Protein AF-A0A0P0UWA4-F1 (afdb_monomer_lite)

Sequence (117 aa):
MVNVTGVDGKGNELLSPRYVEFPIKPGTTLTKEKIEYYVEWALDATAYKEFRVVELDPSAKIEVTYYDKNKKKEETKSFPITEKGFVVLRFIRAHIKNPGFNLEDDPLLPRRPSFDI

Secondary structure (DSSP, 8-state):
-EEEEEE-TTS-EEEEEEEE-----TT-EE-HHHHHHHHHHHHHTSTTTTB---B--TT-EEEEEEEETTTTEEEEEEEE--SS-EE--GGGGGT-SS--EEEEE--B-PBPP----

Structure (mmCIF, N/CA/C/O backbone):
data_AF-A0A0P0UWA4-F1
#
_entry.id   AF-A0A0P0UWA4-F1
#
loop_
_atom_site.group_PDB
_atom_site.id
_atom_site.type_symbol
_atom_site.label_atom_id
_atom_site.label_alt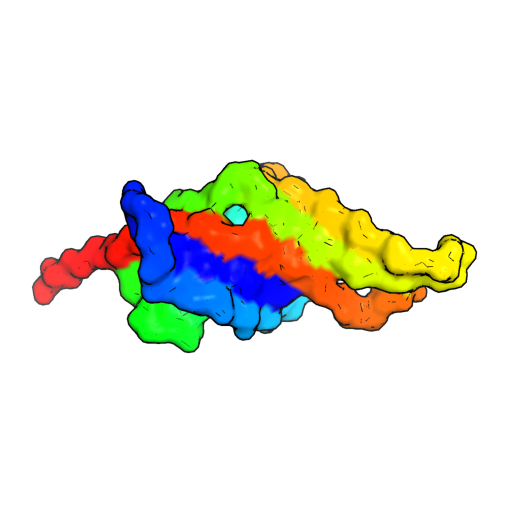_id
_atom_site.label_comp_id
_atom_site.label_asym_id
_atom_site.label_entity_id
_atom_site.label_seq_id
_atom_site.pdbx_PDB_ins_code
_atom_site.Cartn_x
_atom_site.Cartn_y
_atom_site.Cartn_z
_atom_site.occupancy
_atom_site.B_iso_or_equiv
_atom_site.auth_seq_id
_atom_site.auth_comp_id
_atom_site.auth_asym_id
_atom_site.auth_atom_id
_atom_site.pdbx_PDB_model_num
ATOM 1 N N . MET A 1 1 ? 3.578 -5.402 -1.431 1.00 79.62 1 MET A N 1
ATOM 2 C CA . MET A 1 1 ? 3.754 -5.770 -0.025 1.00 79.62 1 MET A CA 1
ATOM 3 C C . MET A 1 1 ? 3.045 -4.727 0.806 1.00 79.62 1 MET A C 1
ATOM 5 O O . MET A 1 1 ? 3.325 -3.544 0.690 1.00 79.62 1 MET A O 1
ATOM 9 N N . VAL A 1 2 ? 2.056 -5.160 1.561 1.00 76.56 2 VAL A N 1
ATOM 10 C CA . VAL A 1 2 ? 1.329 -4.337 2.517 1.00 76.56 2 VAL A CA 1
ATOM 11 C C . VAL A 1 2 ? 1.894 -4.698 3.881 1.00 76.56 2 VAL A C 1
ATOM 13 O O . VAL A 1 2 ? 1.920 -5.884 4.211 1.00 76.56 2 VAL A O 1
ATOM 16 N N . ASN A 1 3 ? 2.417 -3.707 4.598 1.00 76.06 3 ASN A N 1
ATOM 17 C CA . ASN A 1 3 ? 2.939 -3.832 5.950 1.00 76.06 3 ASN A CA 1
ATOM 18 C C . ASN A 1 3 ? 2.198 -2.829 6.837 1.00 76.06 3 ASN A C 1
ATOM 20 O O . ASN A 1 3 ? 2.358 -1.623 6.680 1.00 76.06 3 ASN A O 1
ATOM 24 N N . VAL A 1 4 ? 1.327 -3.334 7.702 1.00 74.25 4 VAL A N 1
ATOM 25 C CA . VAL A 1 4 ? 0.345 -2.500 8.400 1.00 74.25 4 VAL A CA 1
ATOM 26 C C . VAL A 1 4 ? 0.354 -2.806 9.885 1.00 74.25 4 VAL A C 1
ATOM 28 O O . VAL A 1 4 ? 0.223 -3.978 10.253 1.00 74.25 4 VAL A O 1
ATOM 31 N N . THR A 1 5 ? 0.431 -1.764 10.711 1.00 77.25 5 THR A N 1
ATOM 32 C CA . THR A 1 5 ? 0.245 -1.850 12.164 1.00 77.25 5 THR A CA 1
ATOM 33 C C . THR A 1 5 ? -1.139 -1.324 12.523 1.00 77.25 5 THR A C 1
ATOM 35 O O . THR A 1 5 ? -1.451 -0.159 12.330 1.00 77.25 5 THR A O 1
ATOM 38 N N . GLY A 1 6 ? -2.023 -2.164 13.049 1.00 77.75 6 GLY A N 1
ATOM 39 C CA . GLY A 1 6 ? -3.347 -1.681 13.444 1.00 77.75 6 GLY A CA 1
ATOM 40 C C . GLY A 1 6 ? -3.276 -0.906 14.755 1.00 77.75 6 GLY A C 1
ATOM 41 O O . GLY A 1 6 ? -2.801 -1.474 15.738 1.00 77.75 6 GLY A O 1
ATOM 42 N N . VAL A 1 7 ? -3.803 0.320 14.811 1.00 80.19 7 VAL A N 1
ATOM 43 C CA . VAL A 1 7 ? -3.894 1.113 16.053 1.00 80.19 7 VAL A CA 1
ATOM 44 C C . VAL A 1 7 ? -5.345 1.439 16.429 1.00 80.19 7 VAL A C 1
ATOM 46 O O . VAL A 1 7 ? -6.235 1.513 15.578 1.00 80.19 7 VAL A O 1
ATOM 49 N N . ASP A 1 8 ? -5.614 1.605 17.726 1.00 78.38 8 ASP A N 1
ATOM 50 C CA . ASP A 1 8 ? -6.907 2.088 18.221 1.00 78.38 8 ASP A CA 1
ATOM 51 C C . ASP A 1 8 ? -7.015 3.625 18.155 1.00 78.38 8 ASP A C 1
ATOM 53 O O . ASP A 1 8 ? -6.047 4.335 17.892 1.00 78.38 8 ASP A O 1
ATOM 57 N N . GLY A 1 9 ? -8.198 4.172 18.457 1.00 74.62 9 GLY A N 1
ATOM 58 C CA . GLY A 1 9 ? -8.434 5.626 18.501 1.00 74.62 9 GLY A CA 1
ATOM 59 C C . GLY A 1 9 ? -7.620 6.405 19.546 1.00 74.62 9 GLY A C 1
ATOM 60 O O . GLY A 1 9 ? -7.788 7.616 19.661 1.00 74.62 9 GLY A O 1
ATOM 61 N N . LYS A 1 10 ? -6.779 5.732 20.337 1.00 80.56 10 LYS A N 1
ATOM 62 C CA . LYS A 1 10 ? -5.852 6.319 21.312 1.00 80.56 10 LYS A CA 1
ATOM 63 C C . LYS A 1 10 ? -4.384 6.107 20.916 1.00 80.56 10 LYS A C 1
ATOM 65 O O . LYS A 1 10 ? -3.509 6.501 21.682 1.00 80.56 10 LYS A O 1
ATOM 70 N N . GLY A 1 11 ? -4.118 5.510 19.752 1.00 75.38 11 GLY A N 1
ATOM 71 C CA . GLY A 1 11 ? -2.775 5.194 19.272 1.00 75.38 11 GLY A CA 1
ATOM 72 C C . GLY A 1 11 ? -2.153 3.954 19.920 1.00 75.38 11 GLY A C 1
ATOM 73 O O . GLY A 1 11 ? -0.946 3.763 19.806 1.00 75.38 11 GLY A O 1
ATOM 74 N N . ASN A 1 12 ? -2.934 3.116 20.613 1.00 81.12 12 ASN A N 1
ATOM 75 C CA . ASN A 1 12 ? -2.417 1.845 21.117 1.00 81.12 12 ASN A CA 1
ATOM 76 C C . ASN A 1 12 ? -2.385 0.820 19.988 1.00 81.12 12 ASN A C 1
ATOM 78 O O . ASN A 1 12 ? -3.380 0.635 19.284 1.00 81.12 12 ASN A O 1
ATOM 82 N N . GLU A 1 13 ? -1.270 0.107 19.870 1.00 81.19 13 GLU A N 1
ATOM 83 C CA . GLU A 1 13 ? -1.131 -1.006 18.939 1.00 81.19 13 GLU A CA 1
ATOM 84 C C . GLU A 1 13 ? -2.141 -2.117 19.277 1.00 81.19 13 GLU A C 1
ATOM 86 O O . GLU A 1 13 ? -2.147 -2.682 20.373 1.00 81.19 13 GLU A O 1
ATOM 91 N N . LEU A 1 14 ? -3.015 -2.418 18.319 1.00 75.56 14 LEU A N 1
ATOM 92 C CA . LEU A 1 14 ? -3.970 -3.525 18.358 1.00 75.56 14 LEU A CA 1
ATOM 93 C C . LEU A 1 14 ? -3.447 -4.750 17.611 1.00 75.56 14 LEU A C 1
ATOM 95 O O . LEU A 1 14 ? -3.774 -5.877 17.989 1.00 75.56 14 LEU A O 1
ATOM 99 N N . LEU A 1 15 ? -2.685 -4.529 16.537 1.00 75.50 15 LEU A N 1
ATOM 100 C CA . LEU A 1 15 ? -2.184 -5.564 15.641 1.00 75.50 15 LEU A CA 1
ATOM 101 C C . LEU A 1 15 ? -0.753 -5.243 15.215 1.00 75.50 15 LEU A C 1
ATOM 103 O O . LEU A 1 15 ? -0.513 -4.213 14.589 1.00 75.50 15 LEU A O 1
ATOM 107 N N . SER A 1 16 ? 0.150 -6.188 15.463 1.00 72.56 16 SER A N 1
ATOM 108 C CA . SER A 1 16 ? 1.536 -6.085 15.019 1.00 72.56 16 SER A CA 1
ATOM 109 C C . SER A 1 16 ? 1.697 -6.244 13.506 1.00 72.56 16 SER A C 1
ATOM 111 O O . SER A 1 16 ? 0.895 -6.954 12.882 1.00 72.56 16 SER A O 1
ATOM 113 N N . PRO A 1 17 ? 2.761 -5.650 12.929 1.00 66.88 17 PRO A N 1
ATOM 114 C CA . PRO A 1 17 ? 2.944 -5.554 11.490 1.00 66.88 17 PRO A CA 1
ATOM 115 C C . PRO A 1 17 ? 2.855 -6.913 10.803 1.00 66.88 17 PRO A C 1
ATOM 117 O O . PRO A 1 17 ? 3.596 -7.850 11.123 1.00 66.88 17 PRO A O 1
ATOM 120 N N . ARG A 1 18 ? 1.926 -7.037 9.852 1.00 69.38 18 ARG A N 1
ATOM 121 C CA . ARG A 1 18 ? 1.804 -8.235 9.017 1.00 69.38 18 ARG A CA 1
ATOM 122 C C . ARG A 1 18 ? 2.088 -7.924 7.566 1.00 69.38 18 ARG A C 1
ATOM 124 O O . ARG A 1 18 ? 1.495 -7.026 6.978 1.00 69.38 18 ARG A O 1
ATOM 131 N N . TYR A 1 19 ? 2.939 -8.763 6.989 1.00 76.31 19 TYR A N 1
ATOM 132 C CA . TYR A 1 19 ? 3.263 -8.739 5.575 1.00 76.31 19 TYR A CA 1
ATOM 133 C C . TYR A 1 19 ? 2.231 -9.536 4.784 1.00 76.31 19 TYR A C 1
ATOM 135 O O . TYR A 1 19 ? 2.120 -10.754 4.935 1.00 76.31 19 TYR A O 1
ATOM 143 N N . VAL A 1 20 ? 1.509 -8.848 3.902 1.00 80.25 20 VAL A N 1
ATOM 144 C CA . VAL A 1 20 ? 0.653 -9.481 2.895 1.00 80.25 20 VAL A CA 1
ATOM 145 C C . VAL A 1 20 ? 1.056 -8.982 1.514 1.00 80.25 20 VAL A C 1
ATOM 147 O O . VAL A 1 20 ? 1.259 -7.790 1.282 1.00 80.25 20 VAL A O 1
ATOM 150 N N . GLU A 1 21 ? 1.207 -9.896 0.562 1.00 82.94 21 GLU A N 1
ATOM 151 C CA . GLU A 1 21 ? 1.552 -9.546 -0.811 1.00 82.94 21 GLU A CA 1
ATOM 152 C C . GLU A 1 21 ? 0.346 -9.695 -1.731 1.00 82.94 21 GLU A C 1
ATOM 154 O O . GLU A 1 21 ? -0.213 -10.778 -1.885 1.00 82.94 21 GLU A O 1
ATOM 159 N N . PHE A 1 22 ? -0.017 -8.597 -2.393 1.00 83.56 22 PHE A N 1
ATOM 160 C CA . PHE A 1 22 ? -1.040 -8.589 -3.431 1.00 83.56 22 PHE A CA 1
ATOM 161 C C . PHE A 1 22 ? -0.389 -8.415 -4.808 1.00 83.56 22 PHE A C 1
ATOM 163 O O . PHE A 1 22 ? 0.402 -7.482 -5.001 1.00 83.56 22 PHE A O 1
ATOM 170 N N . PRO A 1 23 ? -0.706 -9.274 -5.794 1.00 83.38 23 PRO A N 1
ATOM 171 C CA . PRO A 1 23 ? -0.207 -9.104 -7.148 1.00 83.38 23 PRO A CA 1
ATOM 172 C C . PRO A 1 23 ? -0.890 -7.907 -7.820 1.00 83.38 23 PRO A C 1
ATOM 174 O O . PRO A 1 23 ? -2.103 -7.895 -8.019 1.00 83.38 23 PRO A O 1
ATOM 177 N N . ILE A 1 24 ? -0.099 -6.920 -8.244 1.00 83.94 24 ILE A N 1
ATOM 178 C CA . ILE A 1 24 ? -0.589 -5.737 -8.966 1.00 83.94 24 ILE A CA 1
ATOM 179 C C . ILE A 1 24 ? -0.071 -5.697 -10.406 1.00 83.94 24 ILE A C 1
ATOM 181 O O . ILE A 1 24 ? 1.071 -6.059 -10.706 1.00 83.94 24 ILE A O 1
ATOM 185 N N . LYS A 1 25 ? -0.920 -5.243 -11.334 1.00 83.00 25 LYS A N 1
ATOM 186 C CA . LYS A 1 25 ? -0.562 -5.107 -12.754 1.00 83.00 25 LYS A CA 1
ATOM 187 C C . LYS A 1 25 ? -0.055 -3.688 -13.053 1.00 83.00 25 LYS A C 1
ATOM 189 O O . LYS A 1 25 ? -0.686 -2.723 -12.620 1.00 83.00 25 LYS A O 1
ATOM 194 N N . PRO A 1 26 ? 1.024 -3.515 -13.839 1.00 83.25 26 PRO A N 1
ATOM 195 C CA . PRO A 1 26 ? 1.434 -2.191 -14.303 1.00 83.25 26 PRO A CA 1
ATOM 196 C C . PRO A 1 26 ? 0.333 -1.502 -15.111 1.00 83.25 26 PRO A C 1
ATOM 198 O O . PRO A 1 26 ? -0.344 -2.149 -15.910 1.00 83.25 26 PRO A O 1
ATOM 201 N N . GLY A 1 27 ? 0.199 -0.186 -14.948 1.00 84.88 27 GLY A N 1
ATOM 202 C CA . GLY A 1 27 ? -0.895 0.597 -15.530 1.00 84.88 27 GLY A CA 1
ATOM 203 C C . GLY A 1 27 ? -2.180 0.598 -14.697 1.00 84.88 27 GLY A C 1
ATOM 204 O O . GLY A 1 27 ? -3.106 1.326 -15.034 1.00 84.88 27 GLY A O 1
ATOM 205 N N . THR A 1 28 ? -2.238 -0.165 -13.602 1.00 87.19 28 THR A N 1
ATOM 206 C CA . THR A 1 28 ? -3.328 -0.043 -12.626 1.00 87.19 28 THR A CA 1
ATOM 207 C C . THR A 1 28 ? -3.211 1.296 -11.906 1.00 87.19 28 THR A C 1
ATOM 209 O O . THR A 1 28 ? -2.123 1.657 -11.454 1.00 87.19 28 THR A O 1
ATOM 212 N N . THR A 1 29 ? -4.327 2.008 -11.766 1.00 90.12 29 THR A N 1
ATOM 213 C CA . THR A 1 29 ? -4.431 3.160 -10.862 1.00 90.12 29 THR A CA 1
ATOM 214 C C . THR A 1 29 ? -4.737 2.664 -9.453 1.00 90.12 29 THR A C 1
ATOM 216 O O . THR A 1 29 ? -5.782 2.034 -9.243 1.00 90.12 29 THR A O 1
ATOM 219 N N . LEU A 1 30 ? -3.826 2.931 -8.518 1.00 88.19 30 LEU A N 1
ATOM 220 C CA . LEU A 1 30 ? -3.983 2.686 -7.085 1.00 88.19 30 LEU A CA 1
ATOM 221 C C . LEU A 1 30 ? -4.445 3.983 -6.418 1.00 88.19 30 LEU A C 1
ATOM 223 O O . LEU A 1 30 ? -3.671 4.931 -6.302 1.00 88.19 30 LEU A O 1
ATOM 227 N N . THR A 1 31 ? -5.723 4.025 -6.053 1.00 91.69 31 THR A N 1
ATOM 228 C CA . THR A 1 31 ? -6.374 5.120 -5.319 1.00 91.69 31 THR A CA 1
ATOM 229 C C . THR A 1 31 ? -6.366 4.831 -3.822 1.00 91.69 31 THR A C 1
ATOM 231 O O . THR A 1 31 ? -6.172 3.679 -3.429 1.00 91.69 31 THR A O 1
ATOM 234 N N . LYS A 1 32 ? -6.615 5.858 -3.000 1.00 88.44 32 LYS A N 1
ATOM 235 C CA . LYS A 1 32 ? -6.811 5.716 -1.548 1.00 88.44 32 LYS A CA 1
ATOM 236 C C . LYS A 1 32 ? -7.807 4.598 -1.215 1.00 88.44 32 LYS A C 1
ATOM 238 O O . LYS A 1 32 ? -7.440 3.656 -0.530 1.00 88.44 32 LYS A O 1
ATOM 243 N N . GLU A 1 33 ? -8.985 4.629 -1.831 1.00 89.38 33 GLU A N 1
ATOM 244 C CA . GLU A 1 33 ? -10.033 3.612 -1.656 1.00 89.38 33 GLU A CA 1
ATOM 245 C C . GLU A 1 33 ? -9.536 2.182 -1.945 1.00 89.38 33 GLU A C 1
ATOM 247 O O . GLU A 1 33 ? -9.756 1.258 -1.169 1.00 89.38 33 GLU A O 1
ATOM 252 N N . LYS A 1 34 ? -8.799 1.967 -3.045 1.00 89.94 34 LYS A N 1
ATOM 253 C CA . LYS A 1 34 ? -8.248 0.633 -3.349 1.00 89.94 34 LYS A CA 1
ATOM 254 C C . LYS A 1 34 ? -7.212 0.186 -2.329 1.00 89.94 34 LYS A C 1
ATOM 256 O O . LYS A 1 34 ? -7.069 -1.011 -2.106 1.00 89.94 34 LYS A O 1
ATOM 261 N N . ILE A 1 35 ? -6.448 1.125 -1.780 1.00 88.44 35 ILE A N 1
ATOM 262 C CA . ILE A 1 35 ? -5.451 0.828 -0.758 1.00 88.44 35 ILE A CA 1
ATOM 263 C C . ILE A 1 35 ? -6.146 0.432 0.543 1.00 88.44 35 ILE A C 1
ATOM 265 O O . ILE A 1 35 ? -5.789 -0.605 1.092 1.00 88.44 35 ILE A O 1
ATOM 269 N N . GLU A 1 36 ? -7.184 1.159 0.961 1.00 87.25 36 GLU A N 1
ATOM 270 C CA . GLU A 1 36 ? -8.032 0.788 2.103 1.00 87.25 36 GLU A CA 1
ATOM 271 C C . GLU A 1 36 ? -8.570 -0.640 1.944 1.00 87.25 36 GLU A C 1
ATOM 273 O O . GLU A 1 36 ? -8.397 -1.457 2.845 1.00 87.25 36 GLU A O 1
ATOM 278 N N . TYR A 1 37 ? -9.077 -1.002 0.758 1.00 88.38 37 TYR A N 1
ATOM 279 C CA . TYR A 1 37 ? -9.513 -2.376 0.478 1.00 88.38 37 TYR A CA 1
ATOM 280 C C . TYR A 1 37 ? -8.399 -3.425 0.601 1.00 88.38 37 TYR A C 1
ATOM 282 O O . TYR A 1 37 ? -8.635 -4.508 1.132 1.00 88.38 37 TYR A O 1
ATOM 290 N N . TYR A 1 38 ? -7.181 -3.143 0.127 1.00 86.56 38 TYR A N 1
ATOM 291 C CA . TYR A 1 38 ? -6.065 -4.083 0.290 1.00 86.56 38 TYR A CA 1
ATOM 292 C C . TYR A 1 38 ? -5.661 -4.256 1.755 1.00 86.56 38 TYR A C 1
ATOM 294 O O . TYR A 1 38 ? -5.289 -5.360 2.155 1.00 86.56 38 TYR A O 1
ATOM 302 N N . VAL A 1 39 ? -5.738 -3.188 2.550 1.00 84.12 39 VAL A N 1
ATOM 303 C CA . VAL A 1 39 ? -5.486 -3.250 3.991 1.00 84.12 39 VAL A CA 1
ATOM 304 C C . VAL A 1 39 ? -6.585 -4.053 4.687 1.00 84.12 39 VAL A C 1
ATOM 306 O O . VAL A 1 39 ? -6.273 -4.948 5.466 1.00 84.12 39 VAL A O 1
ATOM 309 N N . GLU A 1 40 ? -7.858 -3.832 4.354 1.00 84.06 40 GLU A N 1
ATOM 310 C CA . GLU A 1 40 ? -8.964 -4.635 4.888 1.00 84.06 40 GLU A CA 1
ATOM 311 C C . GLU A 1 40 ? -8.829 -6.119 4.535 1.00 84.06 40 GLU A C 1
ATOM 313 O O . GLU A 1 40 ? -8.957 -6.969 5.412 1.00 84.06 40 GLU A O 1
ATOM 318 N N . TRP A 1 41 ? -8.471 -6.452 3.292 1.00 84.31 41 TRP A N 1
ATOM 319 C CA . TRP A 1 41 ? -8.199 -7.841 2.908 1.00 84.31 41 TRP A CA 1
ATOM 320 C C . TRP A 1 41 ? -7.004 -8.441 3.652 1.00 84.31 41 TRP A C 1
ATOM 322 O O . TRP A 1 41 ? -6.998 -9.638 3.941 1.00 84.31 41 TRP A O 1
ATOM 332 N N . ALA A 1 42 ? -5.995 -7.631 3.983 1.00 83.06 42 ALA A N 1
ATOM 333 C CA . ALA A 1 42 ? -4.891 -8.076 4.824 1.00 83.06 42 ALA A CA 1
ATOM 334 C C . ALA A 1 42 ? -5.361 -8.366 6.263 1.00 83.06 42 ALA A C 1
ATOM 336 O O . ALA A 1 42 ? -4.914 -9.349 6.854 1.00 83.06 42 ALA A O 1
ATOM 337 N N . LEU A 1 43 ? -6.295 -7.573 6.802 1.00 80.19 43 LEU A N 1
ATOM 338 C CA . LEU A 1 43 ? -6.904 -7.788 8.121 1.00 80.19 43 LEU A CA 1
ATOM 339 C C . LEU A 1 43 ? -7.839 -9.003 8.147 1.00 80.19 43 LEU A C 1
ATOM 341 O O . LEU A 1 43 ? -7.804 -9.769 9.112 1.00 80.19 43 LEU A O 1
ATOM 345 N N . ASP A 1 44 ? -8.624 -9.228 7.091 1.00 80.81 44 ASP A N 1
ATOM 346 C CA . ASP A 1 44 ? -9.528 -10.379 6.958 1.00 80.81 44 ASP A CA 1
ATOM 347 C C . ASP A 1 44 ? -8.773 -11.720 6.997 1.00 80.81 44 ASP A C 1
ATOM 349 O O . ASP A 1 44 ? -9.312 -12.732 7.449 1.00 80.81 44 ASP A O 1
ATOM 353 N N . ALA A 1 45 ? -7.498 -11.734 6.593 1.00 77.94 45 ALA A N 1
ATOM 354 C CA . ALA A 1 45 ? -6.616 -12.897 6.707 1.00 77.94 45 ALA A CA 1
ATOM 355 C C . ALA A 1 45 ? -6.137 -13.178 8.151 1.00 77.94 45 ALA A C 1
ATOM 357 O O . ALA A 1 45 ? -5.316 -14.073 8.375 1.00 77.94 45 ALA A O 1
ATOM 358 N N . THR A 1 46 ? -6.617 -12.421 9.141 1.00 72.94 46 THR A N 1
ATOM 359 C CA . THR A 1 46 ? -6.197 -12.505 10.545 1.00 72.94 46 THR A CA 1
ATOM 360 C C . THR A 1 46 ? -7.386 -12.673 11.499 1.00 72.94 46 THR A C 1
ATOM 362 O O . THR A 1 46 ? -8.549 -12.704 11.099 1.00 72.94 46 THR A O 1
ATOM 365 N N . ALA A 1 47 ? -7.105 -12.749 12.804 1.00 71.00 47 ALA A N 1
ATOM 366 C CA . ALA A 1 47 ? -8.134 -12.721 13.846 1.00 71.00 47 ALA A CA 1
ATOM 367 C C . ALA A 1 47 ? -8.920 -11.391 13.896 1.00 71.00 47 ALA A C 1
ATOM 369 O O . ALA A 1 47 ? -9.956 -11.321 14.549 1.00 71.00 47 ALA A O 1
ATOM 370 N N . TYR A 1 48 ? -8.456 -10.358 13.185 1.00 71.56 48 TYR A N 1
ATOM 371 C CA . TYR A 1 48 ? -9.014 -9.006 13.183 1.00 71.56 48 TYR A CA 1
ATOM 372 C C . TYR A 1 48 ? -9.960 -8.746 12.001 1.00 71.56 48 TYR A C 1
ATOM 374 O O . TYR A 1 48 ? -10.266 -7.597 11.701 1.00 71.56 48 TYR A O 1
ATOM 382 N N . LYS A 1 49 ? -10.507 -9.799 11.379 1.00 74.62 49 LYS A N 1
ATOM 383 C CA . LYS A 1 49 ? -11.601 -9.719 10.386 1.00 74.62 49 LYS A CA 1
ATOM 384 C C . LYS A 1 49 ? -12.830 -8.927 10.861 1.00 74.62 49 LYS A C 1
ATOM 386 O O . LYS A 1 49 ? -13.687 -8.554 10.073 1.00 74.62 49 LYS A O 1
ATOM 391 N N . GLU A 1 50 ? -12.967 -8.726 12.169 1.00 75.69 50 GLU A N 1
ATOM 392 C CA . GLU A 1 50 ? -14.049 -7.952 12.782 1.00 75.69 50 GLU A CA 1
ATOM 393 C C . GLU A 1 50 ? -13.764 -6.450 12.805 1.00 75.69 50 GLU A C 1
ATOM 395 O O . GLU A 1 50 ? -14.602 -5.683 13.263 1.00 75.69 50 GLU A O 1
ATOM 400 N N . PHE A 1 51 ? -12.602 -6.009 12.332 1.00 74.94 51 PHE A N 1
ATOM 401 C CA . PHE A 1 51 ? -12.232 -4.605 12.245 1.00 74.94 51 PHE A CA 1
ATOM 402 C C . PHE A 1 51 ? -12.403 -4.103 10.810 1.00 74.94 51 PHE A C 1
ATOM 404 O O . PHE A 1 51 ? -12.498 -4.875 9.851 1.00 74.94 51 PHE A O 1
ATOM 411 N N . ARG A 1 52 ? -12.521 -2.787 10.671 1.00 78.94 52 ARG A N 1
ATOM 412 C CA . ARG A 1 52 ? -12.548 -2.099 9.378 1.00 78.94 52 ARG A CA 1
ATOM 413 C C . ARG A 1 52 ? -11.551 -0.957 9.415 1.00 78.94 52 ARG A C 1
ATOM 415 O O . ARG A 1 52 ? -11.303 -0.413 10.493 1.00 78.94 52 ARG A O 1
ATOM 422 N N . VAL A 1 53 ? -11.021 -0.585 8.262 1.00 79.62 53 VAL A N 1
ATOM 423 C CA . VAL A 1 53 ? -10.152 0.588 8.175 1.00 79.62 53 VAL A CA 1
ATOM 424 C C . VAL A 1 53 ? -11.048 1.819 8.202 1.00 79.62 53 VAL A C 1
ATOM 426 O O . VAL A 1 53 ? -11.962 1.937 7.391 1.00 79.62 53 VAL A O 1
ATOM 429 N N . VAL A 1 54 ? -10.847 2.716 9.168 1.00 76.19 54 VAL A N 1
ATOM 430 C CA . VAL A 1 54 ? -11.562 4.005 9.180 1.00 76.19 54 VAL A CA 1
ATOM 431 C C . VAL A 1 54 ? -10.762 5.090 8.501 1.00 76.19 54 VAL A C 1
ATOM 433 O O . VAL A 1 54 ? -11.324 5.882 7.749 1.00 76.19 54 VAL A O 1
ATOM 436 N N . GLU A 1 55 ? -9.465 5.126 8.766 1.00 79.38 55 GLU A N 1
ATOM 437 C CA . GLU A 1 55 ? -8.588 6.139 8.216 1.00 79.38 55 GLU A CA 1
ATOM 438 C C . GLU A 1 55 ? -7.171 5.573 8.121 1.00 79.38 55 GLU A C 1
ATOM 440 O O . GLU A 1 55 ? -6.684 4.942 9.063 1.00 79.38 55 GLU A O 1
ATOM 445 N N . LEU A 1 56 ? -6.556 5.770 6.955 1.00 82.06 56 LEU A N 1
ATOM 446 C CA . LEU A 1 56 ? -5.122 5.581 6.732 1.00 82.06 56 LEU A CA 1
ATOM 447 C C . LEU A 1 56 ? -4.371 6.812 7.247 1.00 82.06 56 LEU A C 1
ATOM 449 O O . LEU A 1 56 ? -4.910 7.921 7.156 1.00 82.06 56 LEU A O 1
ATOM 453 N N . ASP A 1 57 ? -3.128 6.654 7.707 1.00 81.00 57 ASP A N 1
ATOM 454 C CA . ASP A 1 57 ? -2.315 7.803 8.106 1.00 81.00 57 ASP A CA 1
ATOM 455 C C . ASP A 1 57 ? -2.162 8.763 6.903 1.00 81.00 57 ASP A C 1
ATOM 457 O O . ASP A 1 57 ? -1.792 8.342 5.801 1.00 81.00 57 ASP A O 1
ATOM 461 N N . PRO A 1 58 ? -2.446 10.072 7.049 1.00 80.69 58 PRO A N 1
ATOM 462 C CA . PRO A 1 58 ? -2.309 11.031 5.950 1.00 80.69 58 PRO A CA 1
ATOM 463 C C . PRO A 1 58 ? -0.866 11.175 5.431 1.00 80.69 58 PRO A C 1
ATOM 465 O O . PRO A 1 58 ? -0.656 11.687 4.330 1.00 80.69 58 PRO A O 1
ATOM 468 N N . SER A 1 59 ? 0.127 10.747 6.210 1.00 83.88 59 SER A N 1
ATOM 469 C CA . SER A 1 59 ? 1.540 10.682 5.837 1.00 83.88 59 SER A CA 1
ATOM 470 C C . SER A 1 59 ? 1.942 9.364 5.163 1.00 83.88 59 SER A C 1
ATOM 472 O O . SER A 1 59 ? 3.055 9.271 4.630 1.00 83.88 59 SER A O 1
ATOM 474 N N . ALA A 1 60 ? 1.042 8.374 5.124 1.00 83.88 60 ALA A N 1
ATOM 475 C CA . ALA A 1 60 ? 1.292 7.087 4.500 1.00 83.88 60 ALA A CA 1
ATOM 476 C C . ALA A 1 60 ? 1.628 7.238 3.014 1.00 83.88 60 ALA A C 1
ATOM 478 O O . ALA A 1 60 ? 1.054 8.026 2.248 1.00 83.88 60 ALA A O 1
ATOM 479 N N . LYS A 1 61 ? 2.600 6.437 2.591 1.00 88.19 61 LYS A N 1
ATOM 480 C CA . LYS A 1 61 ? 3.161 6.470 1.244 1.00 88.19 61 LYS A CA 1
ATOM 481 C C . LYS A 1 61 ? 3.417 5.060 0.753 1.00 88.19 61 LYS A C 1
ATOM 483 O O . LYS A 1 61 ? 3.738 4.157 1.518 1.00 88.19 61 LYS A O 1
ATOM 488 N N . ILE A 1 62 ? 3.308 4.895 -0.559 1.00 87.44 62 ILE A N 1
ATOM 489 C CA . ILE A 1 62 ? 3.752 3.680 -1.229 1.00 87.44 62 ILE A CA 1
ATOM 490 C C . ILE A 1 62 ? 5.177 3.891 -1.707 1.00 87.44 62 ILE A C 1
ATOM 492 O O . ILE A 1 62 ? 5.434 4.804 -2.490 1.00 87.44 62 ILE A O 1
ATOM 496 N N . GLU A 1 63 ? 6.091 3.020 -1.308 1.00 87.44 63 GLU A N 1
ATOM 497 C CA . GLU A 1 63 ? 7.480 3.072 -1.743 1.00 87.44 63 GLU A CA 1
ATOM 498 C C . GLU A 1 63 ? 7.838 1.881 -2.619 1.00 87.44 63 GLU A C 1
ATOM 500 O O . GLU A 1 63 ? 7.356 0.767 -2.441 1.00 87.44 63 GLU A O 1
ATOM 505 N N . VAL A 1 64 ? 8.701 2.111 -3.599 1.00 86.06 64 VAL A N 1
ATOM 506 C CA . VAL A 1 64 ? 9.321 1.046 -4.381 1.00 86.06 64 VAL A CA 1
ATOM 507 C C . VAL A 1 64 ? 10.802 1.337 -4.496 1.00 86.06 64 VAL A C 1
ATOM 509 O O . VAL A 1 64 ? 11.208 2.371 -5.032 1.00 86.06 64 VAL A O 1
ATOM 512 N N . THR A 1 65 ? 11.606 0.405 -4.005 1.00 85.31 65 THR A N 1
ATOM 513 C CA . THR A 1 65 ? 13.063 0.457 -4.109 1.00 85.31 65 THR A CA 1
ATOM 514 C C . THR A 1 65 ? 13.510 -0.520 -5.185 1.00 85.31 65 THR A C 1
ATOM 516 O O . THR A 1 65 ? 13.090 -1.679 -5.210 1.00 85.31 65 THR A O 1
ATOM 519 N N . TYR A 1 66 ? 14.338 -0.056 -6.118 1.00 84.19 66 TYR A N 1
ATOM 520 C CA . TYR A 1 66 ? 14.916 -0.900 -7.159 1.00 84.19 66 TYR A CA 1
ATOM 521 C C . TYR A 1 66 ? 16.336 -0.454 -7.510 1.00 84.19 66 TYR A C 1
ATOM 523 O O . TYR A 1 66 ? 16.706 0.706 -7.354 1.00 84.19 66 TYR A O 1
ATOM 531 N N . TYR A 1 67 ? 17.134 -1.383 -8.033 1.00 84.19 67 TYR A N 1
ATOM 532 C CA . TYR A 1 67 ? 18.472 -1.076 -8.528 1.00 84.19 67 TYR A CA 1
ATOM 533 C C . TYR A 1 67 ? 18.410 -0.547 -9.969 1.00 84.19 67 TYR A C 1
ATOM 535 O O . TYR A 1 67 ? 18.051 -1.280 -10.899 1.00 84.19 67 TYR A O 1
ATOM 543 N N . ASP A 1 68 ? 18.764 0.723 -10.176 1.00 85.56 68 ASP A N 1
ATOM 544 C CA . ASP A 1 68 ? 18.886 1.314 -11.508 1.00 85.56 68 ASP A CA 1
ATOM 545 C C . ASP A 1 68 ? 20.201 0.849 -12.153 1.00 85.56 68 ASP A C 1
ATOM 547 O O . ASP A 1 68 ? 21.301 1.247 -11.763 1.00 85.56 68 ASP A O 1
ATOM 551 N N . LYS A 1 69 ? 20.084 -0.001 -13.178 1.00 83.69 69 LYS A N 1
ATOM 552 C CA . LYS A 1 69 ? 21.219 -0.570 -13.920 1.00 83.69 69 LYS A CA 1
ATOM 553 C C . LYS A 1 69 ? 22.027 0.474 -14.694 1.00 83.69 69 LYS A C 1
ATOM 555 O O . LYS A 1 69 ? 23.214 0.254 -14.918 1.00 83.69 69 LYS A O 1
ATOM 560 N N . ASN A 1 70 ? 21.411 1.586 -15.093 1.00 87.12 70 ASN A N 1
ATOM 561 C CA . ASN A 1 70 ? 22.086 2.653 -15.828 1.00 87.12 70 ASN A CA 1
ATOM 562 C C . ASN A 1 70 ? 22.930 3.499 -14.875 1.00 87.12 70 ASN A C 1
ATOM 564 O O . ASN A 1 70 ? 24.091 3.789 -15.154 1.00 87.12 70 ASN A O 1
ATOM 568 N N . LYS A 1 71 ? 22.357 3.858 -13.721 1.00 87.94 71 LYS A N 1
ATOM 569 C CA . LYS A 1 71 ? 23.032 4.676 -12.700 1.00 87.94 71 LYS A CA 1
ATOM 570 C C . LYS A 1 71 ? 23.921 3.863 -11.757 1.00 87.94 71 LYS A C 1
ATOM 572 O O . LYS A 1 71 ? 24.700 4.452 -11.012 1.00 87.94 71 LYS A O 1
ATOM 577 N N . LYS A 1 72 ? 23.798 2.530 -11.782 1.00 89.31 72 LYS A N 1
ATOM 578 C CA . LYS A 1 72 ? 24.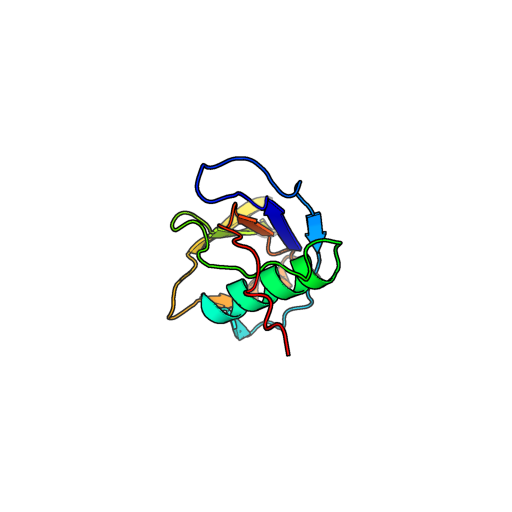457 1.577 -10.874 1.00 89.31 72 LYS A CA 1
ATOM 579 C C . LYS A 1 72 ? 24.224 1.898 -9.392 1.00 89.31 72 LYS A C 1
ATOM 581 O O . LYS A 1 72 ? 25.135 1.766 -8.574 1.00 89.31 72 LYS A O 1
ATOM 586 N N . LYS A 1 73 ? 23.015 2.346 -9.050 1.00 90.94 73 LYS A N 1
ATOM 587 C CA . LYS A 1 73 ? 22.626 2.762 -7.694 1.00 90.94 73 LYS A CA 1
ATOM 588 C C . LYS A 1 73 ? 21.205 2.315 -7.375 1.00 90.94 73 LYS A C 1
ATOM 590 O O . LYS A 1 73 ? 20.394 2.134 -8.282 1.00 90.94 73 LYS A O 1
ATOM 595 N N . GLU A 1 74 ? 20.917 2.158 -6.090 1.00 89.06 74 GLU A N 1
ATOM 596 C CA . GLU A 1 74 ? 19.547 1.994 -5.610 1.00 89.06 74 GLU A CA 1
ATOM 597 C C . GLU A 1 74 ? 18.784 3.312 -5.737 1.00 89.06 74 GLU A C 1
ATOM 599 O O . GLU A 1 74 ? 19.308 4.389 -5.445 1.00 89.06 74 GLU A O 1
ATOM 604 N N . GLU A 1 75 ? 17.549 3.217 -6.215 1.00 86.94 75 GLU A N 1
ATOM 605 C CA . GLU A 1 75 ? 16.622 4.331 -6.327 1.00 86.94 75 GLU A CA 1
ATOM 606 C C . GLU A 1 75 ? 15.321 3.935 -5.628 1.00 86.94 75 GLU A C 1
ATOM 608 O O . GLU A 1 75 ? 14.724 2.899 -5.936 1.00 86.94 75 GLU A O 1
ATOM 613 N N . THR A 1 76 ? 14.886 4.771 -4.688 1.00 88.44 76 THR A N 1
ATOM 614 C CA . THR A 1 76 ? 13.591 4.646 -4.017 1.00 88.44 76 THR A CA 1
ATOM 615 C C . THR A 1 76 ? 12.650 5.692 -4.583 1.00 88.44 76 THR A C 1
ATOM 617 O O . THR A 1 76 ? 12.988 6.875 -4.664 1.00 88.44 76 THR A O 1
ATOM 620 N N . LYS A 1 77 ? 11.462 5.256 -4.998 1.00 86.94 77 LYS A N 1
ATOM 621 C CA . LYS A 1 77 ? 10.377 6.149 -5.407 1.00 86.94 77 LYS A CA 1
ATOM 622 C C . LYS A 1 77 ? 9.235 6.037 -4.424 1.00 86.94 77 LYS A C 1
ATOM 624 O O . LYS A 1 77 ? 8.745 4.934 -4.200 1.00 86.94 77 LYS A O 1
ATOM 629 N N . SER A 1 78 ? 8.799 7.180 -3.914 1.00 88.06 78 SER A N 1
ATOM 630 C CA . SER A 1 78 ? 7.663 7.285 -3.004 1.00 88.06 78 SER A CA 1
ATOM 631 C C . SER A 1 78 ? 6.474 7.912 -3.733 1.00 88.06 78 SER A C 1
ATOM 633 O O . SER A 1 78 ? 6.628 8.878 -4.485 1.00 88.06 78 SER A O 1
ATOM 635 N N . PHE A 1 79 ? 5.287 7.357 -3.515 1.00 88.44 79 PHE A N 1
ATOM 636 C CA . PHE A 1 79 ? 4.027 7.804 -4.093 1.00 88.44 79 PHE A CA 1
ATOM 637 C C . PHE A 1 79 ? 3.048 8.138 -2.966 1.00 88.44 79 PHE A C 1
ATOM 639 O O . PHE A 1 79 ? 2.803 7.278 -2.116 1.00 88.44 79 PHE A O 1
ATOM 646 N N . PRO A 1 80 ? 2.475 9.352 -2.945 1.00 89.75 80 PRO A N 1
ATOM 647 C CA . PRO A 1 80 ? 1.471 9.705 -1.954 1.00 89.75 80 PRO A CA 1
ATOM 648 C C . PRO A 1 80 ? 0.159 8.962 -2.218 1.00 89.75 80 PRO A C 1
ATOM 650 O O . PRO A 1 80 ? -0.226 8.725 -3.371 1.00 89.75 80 PRO A O 1
ATOM 653 N N . ILE A 1 81 ? -0.555 8.643 -1.143 1.00 88.25 81 ILE A N 1
ATOM 654 C CA . ILE A 1 81 ? -1.870 8.008 -1.198 1.00 88.25 81 ILE A CA 1
ATOM 655 C C . ILE A 1 81 ? -2.926 9.107 -1.293 1.00 88.25 81 ILE A C 1
ATOM 657 O O . ILE A 1 81 ? -3.095 9.915 -0.388 1.00 88.25 81 ILE A O 1
ATOM 661 N N . THR A 1 82 ? -3.624 9.174 -2.424 1.00 89.25 82 THR A N 1
ATOM 662 C CA . THR A 1 82 ? -4.628 10.216 -2.686 1.00 89.25 82 THR A CA 1
ATOM 663 C C . THR A 1 82 ? -5.883 9.611 -3.299 1.00 89.25 82 THR A C 1
ATOM 665 O O . THR A 1 82 ? -5.839 8.515 -3.864 1.00 89.25 82 THR A O 1
ATOM 668 N N . GLU A 1 83 ? -7.003 10.332 -3.245 1.00 88.88 83 GLU A N 1
ATOM 669 C CA . GLU A 1 83 ? -8.257 9.918 -3.896 1.00 88.88 83 GLU A CA 1
ATOM 670 C C . GLU A 1 83 ? -8.073 9.703 -5.404 1.00 88.88 83 GLU A C 1
ATOM 672 O O . GLU A 1 83 ? -8.516 8.699 -5.958 1.00 88.88 83 GLU A O 1
ATOM 677 N N . LYS A 1 84 ? -7.323 10.597 -6.063 1.00 89.75 84 LYS A N 1
ATOM 678 C CA . LYS A 1 84 ? -6.964 10.469 -7.485 1.00 89.75 84 LYS A CA 1
ATOM 679 C C . LYS A 1 84 ? -6.045 9.270 -7.751 1.00 89.75 84 LYS A C 1
ATOM 681 O O . LYS A 1 84 ? -6.061 8.705 -8.846 1.00 89.75 84 LYS A O 1
ATOM 686 N N . GLY A 1 85 ? -5.255 8.889 -6.752 1.00 87.25 85 GLY A N 1
ATOM 687 C CA . GLY A 1 85 ? -4.311 7.788 -6.817 1.00 87.25 85 GLY A CA 1
ATOM 688 C C . GLY A 1 85 ? -3.088 8.060 -7.685 1.00 87.25 85 GLY A C 1
ATOM 689 O O . GLY A 1 85 ? -2.853 9.169 -8.170 1.00 87.25 85 GLY A O 1
ATOM 690 N N . PHE A 1 86 ? -2.306 7.007 -7.904 1.00 85.38 86 PHE A N 1
ATOM 691 C CA . PHE A 1 86 ? -1.168 7.007 -8.818 1.00 85.38 86 PHE A CA 1
ATOM 692 C C . PHE A 1 86 ? -1.212 5.790 -9.743 1.00 85.38 86 PHE A C 1
ATOM 694 O O . PHE A 1 86 ? -1.810 4.757 -9.437 1.00 85.38 86 PHE A O 1
ATOM 701 N N . VAL A 1 87 ? -0.569 5.911 -10.902 1.00 85.31 87 VAL A N 1
ATOM 702 C CA . VAL A 1 87 ? -0.482 4.821 -11.878 1.00 85.31 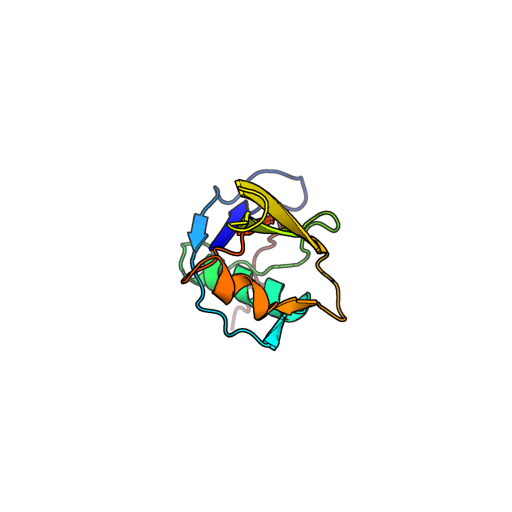87 VAL A CA 1
ATOM 703 C C . VAL A 1 87 ? 0.783 4.014 -11.619 1.00 85.31 87 VAL A C 1
ATOM 705 O O . VAL A 1 87 ? 1.886 4.560 -11.611 1.00 85.31 87 VAL A O 1
ATOM 708 N N . VAL A 1 88 ? 0.639 2.697 -11.467 1.00 80.19 88 VAL A N 1
ATOM 709 C CA . VAL A 1 88 ? 1.774 1.783 -11.288 1.00 80.19 88 VAL A CA 1
ATOM 710 C C . VAL A 1 88 ? 2.676 1.831 -12.523 1.00 80.19 88 VAL A C 1
ATOM 712 O O . VAL A 1 88 ? 2.287 1.419 -13.624 1.00 80.19 88 VAL A O 1
ATOM 715 N N . LEU A 1 89 ? 3.896 2.335 -12.333 1.00 76.75 89 LEU A N 1
ATOM 716 C CA . LEU A 1 89 ? 4.818 2.673 -13.413 1.00 76.75 89 LEU A CA 1
ATOM 717 C C . LEU A 1 89 ? 5.353 1.424 -14.119 1.00 76.75 89 LEU A C 1
ATOM 719 O O . LEU A 1 89 ? 6.013 0.568 -13.529 1.00 76.75 89 LEU A O 1
ATOM 723 N N . ARG A 1 90 ? 5.123 1.346 -15.433 1.00 67.56 90 ARG 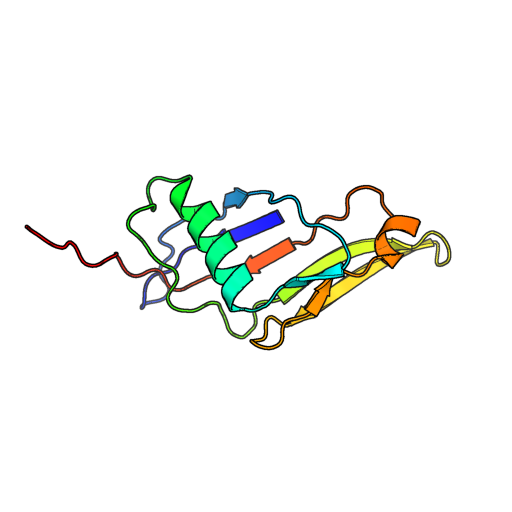A N 1
ATOM 724 C CA . ARG A 1 90 ? 5.549 0.206 -16.256 1.00 67.56 90 ARG A CA 1
ATOM 725 C C . ARG A 1 90 ? 7.072 0.138 -16.448 1.00 67.56 90 ARG A C 1
ATOM 727 O O . ARG A 1 90 ? 7.599 -0.963 -16.574 1.00 67.56 90 ARG A O 1
ATOM 734 N N . PHE A 1 91 ? 7.786 1.270 -16.429 1.00 64.69 91 PHE A N 1
ATOM 735 C CA . PHE A 1 91 ? 9.235 1.307 -16.700 1.00 64.69 91 PHE A CA 1
ATOM 736 C C . PHE A 1 91 ? 10.088 0.629 -15.617 1.00 64.69 91 PHE A C 1
ATOM 738 O O . PHE A 1 91 ? 11.216 0.227 -15.893 1.00 64.69 91 PHE A O 1
ATOM 745 N N . ILE A 1 92 ? 9.565 0.453 -14.398 1.00 62.81 92 ILE A N 1
ATOM 746 C CA . ILE A 1 92 ? 10.281 -0.243 -13.318 1.00 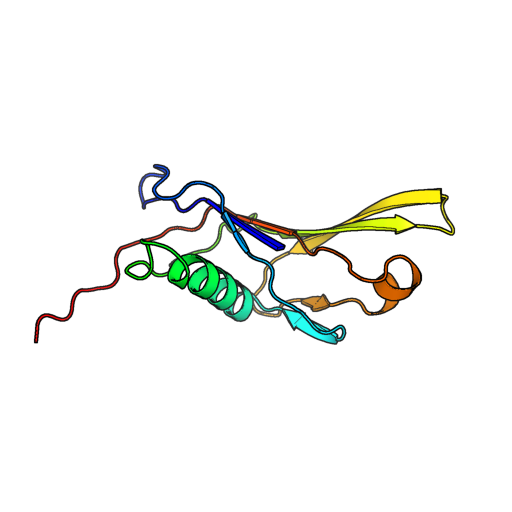62.81 92 ILE A CA 1
ATOM 747 C C . ILE A 1 92 ? 10.577 -1.699 -13.728 1.00 62.81 92 ILE A C 1
ATOM 749 O O . ILE A 1 92 ? 11.634 -2.230 -13.390 1.00 62.81 92 ILE A O 1
ATOM 753 N N . ARG A 1 93 ? 9.733 -2.304 -14.583 1.00 67.88 93 ARG A N 1
ATOM 754 C CA . ARG A 1 93 ? 9.962 -3.654 -15.133 1.00 67.88 93 ARG A CA 1
ATOM 755 C C . ARG A 1 93 ? 11.249 -3.807 -15.943 1.00 67.88 93 ARG A C 1
ATOM 757 O O . ARG A 1 93 ? 11.744 -4.922 -16.067 1.00 67.88 93 ARG A O 1
ATOM 764 N N . ALA A 1 94 ? 11.792 -2.722 -16.496 1.00 66.12 94 ALA A N 1
ATOM 765 C CA . ALA A 1 94 ? 13.074 -2.771 -17.200 1.00 66.12 94 ALA A CA 1
ATOM 766 C C . ALA A 1 94 ? 14.254 -3.028 -16.240 1.00 66.12 94 ALA A C 1
ATOM 768 O O . ALA A 1 94 ? 15.280 -3.581 -16.638 1.00 66.12 94 ALA A O 1
ATOM 769 N N . HIS A 1 95 ? 14.092 -2.668 -14.964 1.00 71.56 95 HIS A N 1
ATOM 770 C CA . HIS A 1 95 ? 15.130 -2.757 -13.941 1.00 71.56 95 HIS A CA 1
ATOM 771 C C . HIS A 1 95 ? 14.955 -4.000 -13.058 1.00 71.56 95 HIS A C 1
ATOM 773 O O . HIS A 1 95 ? 15.942 -4.670 -12.752 1.00 71.56 95 HIS A O 1
ATOM 779 N N . ILE A 1 96 ? 13.709 -4.366 -12.729 1.00 69.31 96 ILE A N 1
ATOM 780 C CA . ILE A 1 96 ? 13.374 -5.469 -11.816 1.00 69.31 96 ILE A CA 1
ATOM 781 C C . ILE A 1 96 ? 12.124 -6.236 -12.284 1.00 69.31 96 ILE A C 1
ATOM 783 O O . ILE A 1 96 ? 11.144 -5.638 -12.720 1.00 69.31 96 ILE A O 1
ATOM 787 N N . LYS A 1 97 ? 12.143 -7.578 -12.207 1.00 63.03 97 LYS A N 1
ATOM 788 C CA . LYS A 1 97 ? 11.027 -8.428 -12.677 1.00 63.03 97 LYS A CA 1
ATOM 789 C C . LYS A 1 97 ? 9.790 -8.335 -11.769 1.00 63.03 97 LYS A C 1
ATOM 791 O O . LYS A 1 97 ? 8.687 -8.179 -12.288 1.00 63.03 97 LYS A O 1
ATOM 796 N N . ASN A 1 98 ? 9.996 -8.361 -10.449 1.00 64.94 98 ASN A N 1
ATOM 797 C CA . ASN A 1 98 ? 8.948 -8.308 -9.423 1.00 64.94 98 ASN A CA 1
ATOM 798 C C . ASN A 1 98 ? 9.247 -7.173 -8.420 1.00 64.94 98 ASN A C 1
ATOM 800 O O . ASN A 1 98 ? 9.803 -7.442 -7.359 1.00 64.94 98 ASN A O 1
ATOM 804 N N . PRO A 1 99 ? 8.961 -5.902 -8.759 1.00 72.69 99 PRO A N 1
ATOM 805 C CA . PRO A 1 99 ? 9.115 -4.802 -7.810 1.00 72.69 99 PRO A CA 1
ATOM 806 C C . PRO A 1 99 ? 8.132 -4.945 -6.643 1.00 72.69 99 PRO A C 1
ATOM 808 O O . PRO A 1 99 ? 6.921 -5.026 -6.861 1.00 72.69 99 PRO A O 1
ATOM 811 N N . GLY A 1 100 ? 8.654 -4.939 -5.416 1.00 75.00 100 GLY A N 1
ATOM 812 C CA . GLY A 1 100 ? 7.854 -4.828 -4.20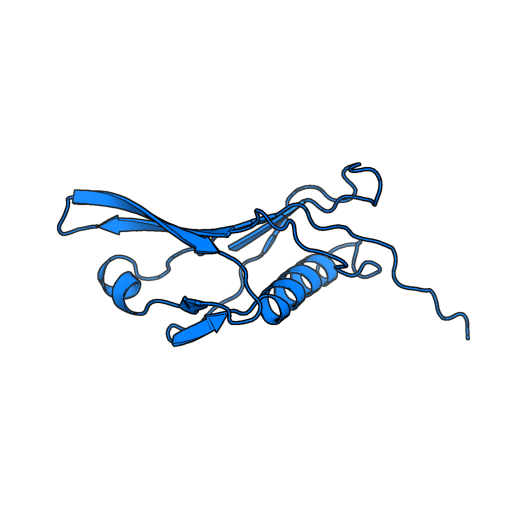1 1.00 75.00 100 GLY A CA 1
ATOM 813 C C . GLY A 1 100 ? 7.447 -3.376 -3.985 1.00 75.00 100 GLY A C 1
ATOM 814 O O . GLY A 1 100 ? 8.298 -2.527 -3.743 1.00 75.00 100 GLY A O 1
ATOM 815 N N . PHE A 1 101 ? 6.156 -3.087 -4.124 1.00 75.88 101 PHE A N 1
ATOM 816 C CA . PHE A 1 101 ? 5.587 -1.826 -3.656 1.00 75.88 101 PHE A CA 1
ATOM 817 C C . PHE A 1 101 ? 5.228 -2.009 -2.191 1.00 75.88 101 PHE A C 1
ATOM 819 O O . PHE A 1 101 ? 4.366 -2.838 -1.900 1.00 75.88 101 PHE A O 1
ATOM 826 N N . ASN A 1 102 ? 5.909 -1.292 -1.312 1.00 81.38 102 ASN A N 1
ATOM 827 C CA . ASN A 1 102 ? 5.737 -1.355 0.126 1.00 81.38 102 ASN A CA 1
ATOM 828 C C . ASN A 1 102 ? 4.766 -0.256 0.552 1.00 81.38 102 ASN A C 1
ATOM 830 O O . ASN A 1 102 ? 4.977 0.911 0.229 1.00 81.38 102 ASN A O 1
ATOM 834 N N . LEU A 1 103 ? 3.697 -0.645 1.236 1.00 78.00 103 LEU A N 1
ATOM 835 C CA . LEU A 1 103 ? 2.874 0.252 2.039 1.00 78.00 103 LEU A CA 1
ATOM 836 C C . LEU A 1 103 ? 3.306 0.062 3.486 1.00 78.00 103 LEU A C 1
ATOM 838 O O . LEU A 1 103 ? 3.222 -1.067 3.962 1.00 78.00 103 LEU A O 1
ATOM 842 N N . GLU A 1 104 ? 3.762 1.126 4.132 1.00 74.56 104 GLU A N 1
ATOM 843 C CA . GLU A 1 104 ? 3.960 1.183 5.581 1.00 74.56 104 GLU A CA 1
ATOM 844 C C . GLU A 1 104 ? 2.963 2.197 6.129 1.00 74.56 104 GLU A C 1
ATOM 846 O O . GLU A 1 104 ? 2.964 3.351 5.692 1.00 74.56 104 GLU A O 1
ATOM 851 N N . ASP A 1 105 ? 2.061 1.730 6.991 1.00 73.00 105 ASP A N 1
ATOM 852 C CA . ASP A 1 105 ? 0.954 2.531 7.508 1.00 73.00 105 ASP A CA 1
ATOM 853 C C . ASP A 1 105 ? 0.441 1.987 8.848 1.00 73.00 105 ASP A C 1
ATOM 855 O O . ASP A 1 105 ? 0.440 0.770 9.070 1.00 73.00 105 ASP A O 1
ATOM 859 N N . ASP A 1 106 ? -0.060 2.895 9.685 1.00 74.44 106 ASP A N 1
ATOM 860 C CA . ASP A 1 106 ? -0.620 2.615 11.005 1.00 74.44 106 ASP A CA 1
ATOM 861 C C . ASP A 1 106 ? -2.109 3.044 11.068 1.00 74.44 106 ASP A C 1
ATOM 863 O O . ASP A 1 106 ? -2.453 4.063 11.674 1.00 74.44 106 ASP A O 1
ATOM 867 N N . PRO A 1 107 ? -3.034 2.318 10.407 1.00 73.50 107 PRO A N 1
ATOM 868 C CA . PRO A 1 107 ? -4.428 2.722 10.274 1.00 73.50 107 PRO A CA 1
ATOM 869 C C . PRO A 1 107 ? -5.227 2.606 11.573 1.00 73.50 107 PRO A C 1
ATOM 871 O O . PRO A 1 107 ? -5.041 1.692 12.384 1.00 73.50 107 PRO A O 1
ATOM 874 N N . LEU A 1 108 ? -6.228 3.480 11.694 1.00 74.44 108 LEU A N 1
ATOM 875 C CA . LEU A 1 108 ? -7.216 3.455 12.770 1.00 74.44 108 LEU A CA 1
ATOM 876 C C . LEU A 1 108 ? -8.249 2.342 12.547 1.00 74.44 108 LEU A C 1
ATOM 878 O O . LEU A 1 108 ? -9.011 2.366 11.573 1.00 74.44 108 LEU A O 1
ATOM 882 N N . LEU A 1 109 ? -8.317 1.399 13.493 1.00 76.81 109 LEU A N 1
ATOM 883 C CA . LEU A 1 109 ? -9.172 0.211 13.420 1.00 76.81 109 LEU A CA 1
ATOM 884 C C . LEU A 1 109 ? -10.220 0.171 14.547 1.00 76.81 109 LEU A C 1
ATOM 886 O O . LEU A 1 109 ? -9.987 -0.428 15.601 1.00 76.81 109 LEU A O 1
ATOM 890 N N . PRO A 1 110 ? -11.423 0.740 14.364 1.00 72.19 110 PRO A N 1
ATOM 891 C CA . PRO A 1 110 ? -12.545 0.428 15.238 1.00 72.19 110 PRO A CA 1
ATOM 892 C C . PRO A 1 110 ? -13.155 -0.937 14.899 1.00 72.19 110 PRO A C 1
ATOM 894 O O . PRO A 1 110 ? -13.114 -1.410 13.759 1.00 72.19 110 PRO A O 1
ATOM 897 N N . ARG A 1 111 ? -13.782 -1.560 15.903 1.00 65.00 111 ARG A N 1
ATOM 898 C CA . ARG A 1 111 ? -14.584 -2.775 15.700 1.00 65.00 111 ARG A CA 1
ATOM 899 C C . ARG A 1 111 ? -15.748 -2.484 14.751 1.00 65.00 111 ARG A C 1
ATOM 901 O O . ARG A 1 111 ? -16.381 -1.429 14.843 1.00 65.00 111 ARG A O 1
ATOM 908 N N . ARG A 1 112 ? -16.052 -3.429 13.860 1.00 69.56 112 ARG A N 1
ATOM 909 C CA . ARG A 1 112 ? -17.281 -3.420 13.061 1.00 69.56 112 ARG A CA 1
ATOM 910 C C . ARG A 1 112 ? -18.478 -3.413 14.022 1.00 69.56 112 ARG A C 1
ATOM 912 O O . ARG A 1 112 ? -18.427 -4.091 15.050 1.00 69.56 112 ARG A O 1
ATOM 919 N N . PRO A 1 113 ? -19.546 -2.658 13.720 1.00 53.72 113 PRO A N 1
ATOM 920 C CA . PRO A 1 113 ? -20.768 -2.741 14.504 1.00 53.72 113 PRO A CA 1
ATOM 921 C C . PRO A 1 113 ? -21.306 -4.175 14.426 1.00 53.72 113 PRO A C 1
ATOM 923 O O . PRO A 1 113 ? -21.545 -4.693 13.334 1.00 53.72 113 PRO A O 1
ATOM 926 N N . SER A 1 114 ? -21.463 -4.822 15.580 1.00 49.84 114 SER A N 1
ATOM 927 C CA . SER A 1 114 ? -22.214 -6.066 15.695 1.00 49.84 114 SER A CA 1
ATOM 928 C C . SER A 1 114 ? -23.680 -5.737 15.441 1.00 49.84 114 SER A C 1
ATOM 930 O O . SER A 1 114 ? -24.328 -5.081 16.255 1.00 49.84 114 SER A O 1
ATOM 932 N N . PHE A 1 115 ? -24.198 -6.137 14.283 1.00 47.09 115 PHE A N 1
ATOM 933 C CA . PHE A 1 115 ? -25.640 -6.212 14.103 1.00 47.09 115 PHE A CA 1
ATOM 934 C C . PHE A 1 115 ? -26.101 -7.483 14.809 1.00 47.09 115 PHE A C 1
ATOM 936 O O . PHE A 1 115 ? -26.010 -8.572 14.245 1.00 47.09 115 PHE A O 1
ATOM 943 N N . ASP A 1 116 ? -26.527 -7.337 16.061 1.00 43.66 116 ASP A N 1
ATOM 944 C CA . ASP A 1 116 ? -27.343 -8.351 16.720 1.00 43.66 116 ASP A CA 1
ATOM 945 C C . ASP A 1 116 ? -28.677 -8.418 15.953 1.00 43.66 116 ASP A C 1
ATOM 947 O O . ASP A 1 116 ? -29.400 -7.420 15.875 1.00 43.66 116 ASP A O 1
ATOM 951 N N . ILE A 1 117 ? -28.950 -9.561 15.315 1.00 41.16 117 ILE A N 1
ATOM 952 C CA . ILE A 1 117 ? -30.240 -9.906 14.692 1.00 41.16 117 ILE A CA 1
ATOM 953 C C . ILE A 1 117 ? -30.941 -10.910 15.599 1.00 41.16 117 ILE A C 1
ATOM 955 O O . ILE A 1 117 ? -30.266 -11.888 15.997 1.00 41.16 117 ILE A O 1
#

Foldseek 3Di:
DEWEFEAAPVRHTPHHTDDDDDDDDAQDFDALVNVQVVVLVVLCVDPNVQKGFPDWDQPKWWKWWFQDPVVRDIDIDIHGHHRRGDGRHPCVCVGDVDIDTYTYTHTHIDGHDPPDD

Organism: Staphylococcus aureus (NCBI:txid1280)

InterPro domains:
  IPR004093 Staphylokinase [PF02821] (1-104)
  IPR036120 Staphylokinase/Streptokinase superfamily [SSF54328] (1-106)

pLDDT: mean 78.77, std 9.78, range [41.16, 91.69]

Radius of gyration: 15.88 Å; chains: 1; bounding box: 55×24×38 Å